Protein AF-A0A3M0ZKQ0-F1 (afdb_monomer_lite)

Secondary structure (DSSP, 8-state):
----PPP--EEEEESS-EEE-SEEEEE--TT---EEEEEEESS-EEE-TT-EEEEESTT-EEEEEESS-EEE-TT-EEEEESTT--EEEEESSSS--EE-S--------S--TTGGGS--TTSSS--TT-S---SS--TTSSB-TTS-B-

Sequence (150 aa):
MGKEGSGVSVDVTAGGDLDVSGSILCGCNESSFSDAISLTACGDLHLAADALVKSRGSYCSNALGARGGFSIDSGAQVLALGAEGRNIFEAAGPQPPAVDGMVRPDPEWGPVTLWSFCPVCGDGRIGGTEECDDGNLVDGDGCSSTCLIE

Radius of gyration: 17.81 Å; chains: 1; bounding box: 42×37×48 Å

Structure (mmCIF, N/CA/C/O backbone):
data_AF-A0A3M0ZKQ0-F1
#
_entry.id   AF-A0A3M0ZKQ0-F1
#
loop_
_atom_site.group_PDB
_atom_site.id
_atom_site.type_symbol
_atom_site.label_atom_id
_atom_site.label_alt_id
_atom_site.label_comp_id
_atom_site.label_asym_id
_atom_site.label_entity_id
_atom_site.label_seq_id
_atom_site.pdbx_PDB_ins_code
_atom_site.Cartn_x
_atom_site.Cartn_y
_atom_site.Cartn_z
_atom_site.occupancy
_atom_site.B_iso_or_equiv
_atom_site.auth_seq_id
_atom_site.auth_comp_id
_atom_site.auth_asym_id
_atom_site.auth_atom_id
_atom_site.pdbx_PDB_model_num
ATOM 1 N N . MET A 1 1 ? 27.937 20.671 -16.505 1.00 39.72 1 MET A N 1
ATOM 2 C CA . MET A 1 1 ? 26.504 20.986 -16.333 1.00 39.72 1 MET A CA 1
ATOM 3 C C . MET A 1 1 ? 25.677 19.745 -16.654 1.00 39.72 1 MET A C 1
ATOM 5 O O . MET A 1 1 ? 25.326 19.545 -17.811 1.00 39.72 1 MET A O 1
ATOM 9 N N . GLY A 1 2 ? 25.437 18.878 -15.667 1.00 46.91 2 GLY A N 1
ATOM 10 C CA . GLY A 1 2 ? 24.450 17.797 -15.775 1.00 46.91 2 GLY A CA 1
ATOM 11 C C . GLY A 1 2 ? 23.077 18.362 -15.424 1.00 46.91 2 GLY A C 1
ATOM 12 O O . GLY A 1 2 ? 22.983 19.189 -14.522 1.00 46.91 2 GLY A O 1
ATOM 13 N N . LYS A 1 3 ? 22.040 18.017 -16.186 1.00 44.59 3 LYS A N 1
ATOM 14 C CA . LYS A 1 3 ? 20.684 18.497 -15.916 1.00 44.59 3 LYS A CA 1
ATOM 15 C C . LYS A 1 3 ? 20.157 17.808 -14.660 1.00 44.59 3 LYS A C 1
ATOM 17 O O . LYS A 1 3 ? 19.982 16.596 -14.676 1.00 44.59 3 LYS A O 1
ATOM 22 N N . GLU A 1 4 ? 19.883 18.578 -13.616 1.00 49.00 4 GLU A N 1
ATOM 23 C CA . GLU A 1 4 ? 19.059 18.130 -12.495 1.00 49.00 4 GLU A CA 1
ATOM 24 C C . GLU A 1 4 ? 17.626 17.964 -13.018 1.00 49.00 4 GLU A C 1
ATOM 26 O O . GLU A 1 4 ? 16.872 18.927 -13.148 1.00 49.00 4 GLU A O 1
ATOM 31 N N . GLY A 1 5 ? 17.269 16.758 -13.461 1.00 53.91 5 GLY A N 1
ATOM 32 C CA . GLY A 1 5 ? 15.862 16.422 -13.672 1.00 53.91 5 GLY A CA 1
ATOM 33 C C . GLY A 1 5 ? 15.211 16.292 -12.303 1.00 53.91 5 GLY A C 1
ATOM 34 O O . GLY A 1 5 ? 15.790 15.640 -11.453 1.00 53.91 5 GLY A O 1
ATOM 35 N N . SER A 1 6 ? 14.055 16.900 -12.048 1.00 60.66 6 SER A N 1
ATOM 36 C CA . SER A 1 6 ? 13.309 16.649 -10.806 1.00 60.66 6 SER A CA 1
ATOM 37 C C . SER A 1 6 ? 12.821 15.196 -10.807 1.00 60.66 6 SER A C 1
ATOM 39 O O . SER A 1 6 ? 12.222 14.770 -11.794 1.00 60.66 6 SER A O 1
ATOM 41 N N . GLY A 1 7 ? 13.087 14.427 -9.748 1.00 66.81 7 GLY A N 1
ATOM 42 C CA . GLY A 1 7 ? 12.438 13.125 -9.561 1.00 66.81 7 GLY A CA 1
ATOM 43 C C . GLY A 1 7 ? 10.932 13.296 -9.334 1.00 66.81 7 GLY A C 1
ATOM 44 O O . GLY A 1 7 ? 10.497 14.365 -8.897 1.00 66.81 7 GLY A O 1
ATOM 45 N N . VAL A 1 8 ? 10.144 12.269 -9.653 1.00 76.94 8 VAL A N 1
ATOM 46 C CA . VAL A 1 8 ? 8.716 12.186 -9.316 1.00 76.94 8 VAL A CA 1
ATOM 47 C C . VAL A 1 8 ? 8.549 11.077 -8.276 1.00 76.94 8 VAL A C 1
ATOM 49 O O . VAL A 1 8 ? 9.100 9.991 -8.464 1.00 76.94 8 VAL A O 1
ATOM 52 N N . SER A 1 9 ? 7.820 11.357 -7.194 1.00 81.12 9 SER A N 1
ATOM 53 C CA . SER A 1 9 ? 7.319 10.352 -6.250 1.00 81.12 9 SER A CA 1
ATOM 54 C C . SER A 1 9 ? 5.799 10.234 -6.381 1.00 81.12 9 SER A C 1
ATOM 56 O O . SER A 1 9 ? 5.117 11.194 -6.753 1.00 81.12 9 SER A O 1
ATOM 58 N N . VAL A 1 10 ? 5.275 9.039 -6.126 1.00 86.69 10 VAL A N 1
ATOM 59 C CA . VAL A 1 10 ? 3.840 8.766 -6.014 1.00 86.69 10 VAL A CA 1
ATOM 60 C C . VAL A 1 10 ? 3.598 8.155 -4.647 1.00 86.69 10 VAL A C 1
ATOM 62 O O . VAL A 1 10 ? 4.031 7.035 -4.398 1.00 86.69 10 VAL A O 1
ATOM 65 N N . ASP A 1 11 ? 2.888 8.880 -3.793 1.00 86.69 11 ASP A N 1
ATOM 66 C CA . ASP A 1 11 ? 2.560 8.454 -2.436 1.00 86.69 11 ASP A CA 1
ATOM 67 C C . ASP A 1 11 ? 1.043 8.244 -2.334 1.00 86.69 11 ASP A C 1
ATOM 69 O O . ASP A 1 11 ? 0.259 9.174 -2.542 1.00 86.69 11 ASP A O 1
ATOM 73 N N . VAL A 1 12 ? 0.621 7.009 -2.064 1.00 87.62 12 VAL A N 1
ATOM 74 C CA . VAL A 1 12 ? -0.784 6.618 -1.899 1.00 87.62 12 VAL A CA 1
ATOM 75 C C . VAL A 1 12 ? -0.956 6.012 -0.516 1.00 87.62 12 VAL A C 1
ATOM 77 O O . VAL A 1 12 ? -0.393 4.960 -0.229 1.00 87.62 12 VAL A O 1
ATOM 80 N N . THR A 1 13 ? -1.782 6.644 0.313 1.00 85.00 13 THR A N 1
ATOM 81 C CA . THR A 1 13 ? -2.114 6.152 1.653 1.00 85.00 13 THR A CA 1
ATOM 82 C C . THR A 1 13 ? -3.620 5.968 1.776 1.00 85.00 13 THR A C 1
ATOM 84 O O . THR A 1 13 ? -4.382 6.909 1.547 1.00 85.00 13 THR A O 1
ATOM 87 N N . ALA A 1 14 ? -4.051 4.768 2.157 1.00 84.56 14 ALA A N 1
ATOM 88 C CA . ALA A 1 14 ? -5.436 4.436 2.453 1.00 84.56 14 ALA A CA 1
ATOM 89 C C . ALA A 1 14 ? -5.627 4.230 3.961 1.00 84.56 14 ALA A C 1
ATOM 91 O O . ALA A 1 14 ? -4.890 3.473 4.590 1.00 84.56 14 ALA A O 1
ATOM 92 N N . GLY A 1 15 ? -6.655 4.872 4.527 1.00 79.00 15 GLY A N 1
ATOM 93 C CA . GLY A 1 15 ? -7.066 4.691 5.928 1.00 79.00 15 GLY A CA 1
ATOM 94 C C . GLY A 1 15 ? -7.741 3.341 6.225 1.00 79.00 15 GLY A C 1
ATOM 95 O O . GLY A 1 15 ? -7.992 3.033 7.382 1.00 79.00 15 GLY A O 1
ATOM 96 N N . GLY A 1 16 ? -7.987 2.524 5.198 1.00 84.31 16 GLY A N 1
ATOM 97 C CA . GLY A 1 16 ? -8.448 1.137 5.291 1.00 84.31 16 GLY A CA 1
ATOM 98 C C . GLY A 1 16 ? -7.724 0.285 4.249 1.00 84.31 16 GLY A C 1
ATOM 99 O O . GLY A 1 16 ? -6.507 0.418 4.098 1.00 84.31 16 GLY A O 1
ATOM 100 N N . ASP A 1 17 ? -8.463 -0.545 3.519 1.00 89.31 17 ASP A N 1
ATOM 101 C CA . ASP A 1 17 ? -7.906 -1.387 2.455 1.00 89.31 17 ASP A CA 1
ATOM 102 C C . ASP A 1 17 ? -7.481 -0.557 1.228 1.00 89.31 17 ASP A C 1
ATOM 104 O O . ASP A 1 17 ? -8.069 0.487 0.921 1.00 89.31 17 ASP A O 1
ATOM 108 N N . LEU A 1 18 ? -6.452 -1.025 0.519 1.00 91.06 18 LEU A N 1
ATOM 109 C CA . LEU A 1 18 ? -5.963 -0.452 -0.733 1.00 91.06 18 LEU A CA 1
ATOM 110 C C . LEU A 1 18 ? -5.899 -1.536 -1.813 1.00 91.06 18 LEU A C 1
ATOM 112 O O . LEU A 1 18 ? -5.000 -2.375 -1.814 1.00 91.06 18 LEU A O 1
ATOM 116 N N . ASP A 1 19 ? -6.822 -1.465 -2.769 1.00 94.19 19 ASP A N 1
ATOM 117 C CA . ASP A 1 19 ? -6.824 -2.300 -3.969 1.00 94.19 19 ASP A CA 1
ATOM 118 C C . ASP A 1 19 ? -6.141 -1.574 -5.132 1.00 94.19 19 ASP A C 1
ATOM 120 O O . ASP A 1 19 ? -6.567 -0.494 -5.557 1.00 94.19 19 ASP A O 1
ATOM 124 N N . VAL A 1 20 ? -5.098 -2.180 -5.696 1.00 93.44 20 VAL A N 1
ATOM 125 C CA . VAL A 1 20 ? -4.385 -1.651 -6.862 1.00 93.44 20 VAL A CA 1
ATOM 126 C C . VAL A 1 20 ? -4.608 -2.562 -8.061 1.00 93.44 20 VAL A C 1
ATOM 128 O O . VAL A 1 20 ? -4.254 -3.739 -8.045 1.00 93.44 20 VAL A O 1
ATOM 131 N N . SER A 1 21 ? -5.145 -1.978 -9.130 1.00 94.25 21 SER A N 1
ATOM 132 C CA . SER A 1 21 ? -5.278 -2.596 -10.452 1.00 94.25 21 SER A CA 1
ATOM 133 C C . SER A 1 21 ? -4.651 -1.701 -11.521 1.00 94.25 21 SER A C 1
ATOM 135 O O . SER A 1 21 ? -4.527 -0.483 -11.352 1.00 94.25 21 SER A O 1
ATOM 137 N N . GLY A 1 22 ? -4.218 -2.301 -12.628 1.00 91.62 22 GLY A N 1
ATOM 138 C CA . GLY A 1 22 ? -3.528 -1.580 -13.698 1.00 91.62 22 GLY A CA 1
ATOM 139 C C . GLY A 1 22 ? -2.125 -1.078 -13.316 1.00 91.62 22 GLY A C 1
ATOM 140 O O . GLY A 1 22 ? -1.413 -1.690 -12.530 1.00 91.62 22 GLY A O 1
ATOM 141 N N . SER A 1 23 ? -1.646 0.008 -13.933 1.00 91.50 23 SER A N 1
ATOM 142 C CA . SER A 1 23 ? -0.220 0.389 -13.865 1.00 91.50 23 SER A CA 1
ATOM 143 C C . SER A 1 23 ? 0.046 1.692 -13.109 1.00 91.50 23 SER A C 1
ATOM 145 O O . SER A 1 23 ? -0.459 2.746 -13.492 1.00 91.50 23 SER A O 1
ATOM 147 N N . ILE A 1 24 ? 0.946 1.637 -12.123 1.00 89.88 24 ILE A N 1
ATOM 148 C CA . ILE A 1 24 ? 1.568 2.794 -11.468 1.00 89.88 24 ILE A CA 1
ATOM 149 C C . ILE A 1 24 ? 3.024 2.862 -11.925 1.00 89.88 24 ILE A C 1
ATOM 151 O O . ILE A 1 24 ? 3.838 1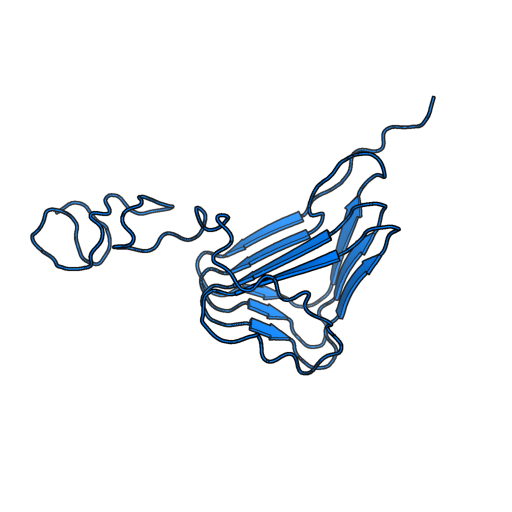.993 -11.607 1.00 89.88 24 ILE A O 1
ATOM 155 N N . LEU A 1 25 ? 3.349 3.894 -12.703 1.00 87.81 25 LEU A N 1
ATOM 156 C CA . LEU A 1 25 ? 4.672 4.083 -13.290 1.00 87.81 25 LEU A CA 1
ATOM 157 C C . LEU A 1 25 ? 5.278 5.385 -12.787 1.00 87.81 25 LEU A C 1
ATOM 159 O O . LEU A 1 25 ? 4.705 6.452 -13.005 1.00 87.81 25 LEU A O 1
ATOM 163 N N . CYS A 1 26 ? 6.460 5.302 -12.186 1.00 84.62 26 CYS A N 1
ATOM 164 C CA . CYS A 1 26 ? 7.167 6.475 -11.693 1.00 84.62 26 CYS A CA 1
ATOM 165 C C . CYS A 1 26 ? 8.628 6.501 -12.156 1.00 84.62 26 CYS A C 1
ATOM 167 O O . CYS A 1 26 ? 9.265 5.463 -12.359 1.00 84.62 26 CYS A O 1
ATOM 169 N N . GLY A 1 27 ? 9.156 7.704 -12.364 1.00 78.00 27 GLY A N 1
ATOM 170 C CA . GLY A 1 27 ? 10.537 7.930 -12.773 1.00 78.00 27 GLY A CA 1
ATOM 171 C C . GLY A 1 27 ? 11.228 8.866 -11.794 1.00 78.00 27 GLY A C 1
ATOM 172 O O . GLY A 1 27 ? 10.718 9.955 -11.533 1.00 78.00 27 GLY A O 1
ATOM 173 N N . CYS A 1 28 ? 12.393 8.469 -11.288 1.00 73.19 28 CYS A N 1
ATOM 174 C CA . CYS A 1 28 ? 13.211 9.316 -10.425 1.00 73.19 28 CYS A CA 1
ATOM 175 C C . CYS A 1 28 ? 14.571 9.639 -11.078 1.00 73.19 28 CYS A C 1
ATOM 177 O O . CYS A 1 28 ? 14.980 9.000 -12.054 1.00 73.19 28 CYS A O 1
ATOM 179 N N . ASN A 1 29 ? 15.226 10.704 -10.607 1.00 67.38 29 ASN A N 1
ATOM 180 C CA . ASN A 1 29 ? 16.531 11.149 -11.105 1.00 67.38 29 ASN A CA 1
ATOM 181 C C . ASN A 1 29 ? 17.674 10.389 -10.404 1.00 67.38 29 ASN A C 1
ATOM 183 O O . ASN A 1 29 ? 17.461 9.717 -9.405 1.00 67.38 29 ASN A O 1
ATOM 187 N N . GLU A 1 30 ? 18.904 10.526 -10.901 1.00 63.12 30 GLU A N 1
ATOM 188 C CA . GLU A 1 30 ? 20.074 9.825 -10.346 1.00 63.12 30 GLU A CA 1
ATOM 189 C C . GLU A 1 30 ? 20.667 10.487 -9.085 1.00 63.12 30 GLU A C 1
ATOM 191 O O . GLU A 1 30 ? 21.704 10.050 -8.593 1.00 63.12 30 GLU A O 1
ATOM 196 N N . SER A 1 31 ? 20.056 11.568 -8.590 1.00 59.09 31 SER A N 1
ATOM 197 C CA . SER A 1 31 ? 20.652 12.496 -7.618 1.00 59.09 31 SER A CA 1
ATOM 198 C C . SER A 1 31 ? 19.842 12.691 -6.334 1.00 59.09 31 SER A C 1
ATOM 200 O O . SER A 1 31 ? 20.280 13.427 -5.451 1.00 59.09 31 SER A O 1
ATOM 202 N N . SER A 1 32 ? 18.664 12.082 -6.212 1.00 55.94 32 SER A N 1
ATOM 203 C CA . SER A 1 32 ? 17.743 12.311 -5.097 1.00 55.94 32 SER A CA 1
ATOM 204 C C . SER A 1 32 ? 17.280 10.974 -4.521 1.00 55.94 32 SER A C 1
ATOM 206 O O . SER A 1 32 ? 16.607 10.198 -5.189 1.00 55.94 32 SER A O 1
ATOM 208 N N . PHE A 1 33 ? 17.674 10.707 -3.276 1.00 53.69 33 PHE A N 1
ATOM 209 C CA . PHE A 1 33 ? 17.277 9.526 -2.514 1.00 53.69 33 PHE A CA 1
ATOM 210 C C . PHE A 1 33 ? 15.812 9.665 -2.086 1.00 53.69 33 PHE A C 1
ATOM 212 O O . PHE A 1 33 ? 15.501 10.492 -1.226 1.00 53.69 33 PHE A O 1
ATOM 219 N N . SER A 1 34 ? 14.901 8.902 -2.690 1.00 59.09 34 SER A N 1
ATOM 220 C CA . SER A 1 34 ? 13.516 8.762 -2.218 1.00 59.09 34 SER A CA 1
ATOM 221 C C . SER A 1 34 ? 12.908 7.462 -2.740 1.00 59.09 34 SER A C 1
ATOM 223 O O . SER A 1 34 ? 13.246 7.013 -3.841 1.00 59.09 34 SER A O 1
ATOM 225 N N . ASP A 1 35 ? 11.970 6.895 -1.984 1.00 66.12 35 ASP A N 1
ATOM 226 C CA . ASP A 1 35 ? 10.985 5.982 -2.556 1.00 66.12 35 ASP A CA 1
ATOM 227 C C . ASP A 1 35 ? 10.245 6.719 -3.681 1.00 66.12 35 ASP A C 1
ATOM 229 O O . ASP A 1 35 ? 9.805 7.859 -3.528 1.00 66.12 35 ASP A O 1
ATOM 233 N N . ALA A 1 36 ? 10.182 6.106 -4.860 1.00 81.62 36 ALA A N 1
ATOM 234 C CA . ALA A 1 36 ? 9.534 6.701 -6.027 1.00 81.62 36 ALA A CA 1
ATOM 235 C C . ALA A 1 36 ? 8.050 6.325 -6.093 1.00 81.62 36 ALA A C 1
ATOM 237 O O . ALA A 1 36 ? 7.262 7.013 -6.745 1.00 81.62 36 ALA A O 1
ATOM 238 N N . ILE A 1 37 ? 7.682 5.221 -5.445 1.00 88.25 37 ILE A N 1
ATOM 239 C CA . ILE A 1 37 ? 6.304 4.789 -5.254 1.00 88.25 37 ILE A CA 1
ATOM 240 C C . ILE A 1 37 ? 6.176 4.298 -3.814 1.00 88.25 37 ILE A C 1
ATOM 242 O O . ILE A 1 37 ? 6.868 3.353 -3.441 1.00 88.25 37 ILE A O 1
ATOM 246 N N . SER A 1 38 ? 5.284 4.907 -3.042 1.00 87.88 38 SER A N 1
ATOM 247 C CA . SER A 1 38 ? 4.878 4.451 -1.716 1.00 87.88 38 SER A CA 1
ATOM 248 C C . SER A 1 38 ? 3.387 4.129 -1.730 1.00 87.88 38 SER A C 1
ATOM 250 O O . SER A 1 38 ? 2.569 4.979 -2.079 1.00 87.88 38 SER A O 1
ATOM 252 N N . LEU A 1 39 ? 3.027 2.892 -1.394 1.00 89.00 39 LEU A N 1
ATOM 253 C CA . LEU A 1 39 ? 1.644 2.433 -1.256 1.00 89.00 39 LEU A CA 1
ATOM 254 C C . LEU A 1 39 ? 1.450 1.977 0.184 1.00 89.00 39 LEU A C 1
ATOM 256 O O . LEU A 1 39 ? 2.096 1.025 0.596 1.00 89.00 39 LEU A O 1
ATOM 260 N N . THR A 1 40 ? 0.585 2.632 0.946 1.00 86.12 40 THR A N 1
ATOM 261 C CA . THR A 1 40 ? 0.352 2.321 2.361 1.00 86.12 40 THR A CA 1
ATOM 262 C C . THR A 1 40 ? -1.128 2.047 2.604 1.00 86.12 40 THR A C 1
ATOM 264 O O . THR A 1 40 ? -1.965 2.905 2.333 1.00 86.12 40 THR A O 1
ATOM 267 N N . ALA A 1 41 ? -1.451 0.877 3.150 1.00 86.44 41 ALA A N 1
ATOM 268 C CA . ALA A 1 41 ? -2.793 0.494 3.576 1.00 86.44 41 ALA A CA 1
ATOM 269 C C . ALA A 1 41 ? -2.857 0.335 5.100 1.00 86.44 41 ALA A C 1
ATOM 271 O O . ALA A 1 41 ? -2.066 -0.386 5.711 1.00 86.44 41 ALA A O 1
ATOM 272 N N . CYS A 1 42 ? -3.823 0.991 5.728 1.00 82.31 42 CYS A N 1
ATOM 273 C CA . CYS A 1 42 ? -4.168 0.761 7.129 1.00 82.31 42 CYS A CA 1
ATOM 274 C C . CYS A 1 42 ? -4.902 -0.565 7.365 1.00 82.31 42 CYS A C 1
ATOM 276 O O . CYS A 1 42 ? -4.894 -1.068 8.484 1.00 82.31 42 CYS A O 1
ATOM 278 N N . GLY A 1 43 ? -5.544 -1.104 6.330 1.00 83.06 43 GLY A N 1
ATOM 279 C CA . GLY A 1 43 ? -6.107 -2.447 6.283 1.00 83.06 43 GLY A CA 1
ATOM 280 C C . GLY A 1 43 ? -5.243 -3.352 5.410 1.00 83.06 43 GLY A C 1
ATOM 281 O O . GLY A 1 43 ? -4.016 -3.378 5.560 1.00 83.06 43 GLY A O 1
ATOM 282 N N . ASP A 1 44 ? -5.879 -4.069 4.493 1.00 85.69 44 ASP A N 1
ATOM 283 C CA . ASP A 1 44 ? -5.221 -4.964 3.547 1.00 85.69 44 ASP A CA 1
ATOM 284 C C . ASP A 1 44 ? -4.710 -4.205 2.309 1.00 85.69 44 ASP A C 1
ATOM 286 O O . ASP A 1 44 ? -5.388 -3.331 1.770 1.00 85.69 44 ASP A O 1
ATOM 290 N N . LEU A 1 45 ? -3.515 -4.551 1.821 1.00 88.94 45 LEU A N 1
ATOM 291 C CA . LEU A 1 45 ? -3.029 -4.127 0.502 1.00 88.94 45 LEU A CA 1
ATOM 292 C C . LEU A 1 45 ? -3.153 -5.294 -0.474 1.00 88.94 45 LEU A C 1
ATOM 294 O O . LEU A 1 45 ? -2.514 -6.337 -0.297 1.00 88.94 45 LEU A O 1
ATOM 298 N N . HIS A 1 46 ? -3.943 -5.104 -1.525 1.00 91.38 46 HIS A N 1
ATOM 299 C CA . HIS A 1 46 ? -4.156 -6.097 -2.567 1.00 91.38 46 HIS A CA 1
ATOM 300 C C . HIS A 1 46 ? -3.672 -5.575 -3.925 1.00 91.38 46 HIS A C 1
ATOM 302 O O . HIS A 1 46 ? -4.105 -4.529 -4.409 1.00 91.38 46 HIS A O 1
ATOM 308 N N . LEU A 1 47 ? -2.749 -6.311 -4.549 1.00 92.12 47 LEU A N 1
ATOM 309 C CA . LEU A 1 47 ? -2.324 -6.089 -5.929 1.00 92.12 47 LEU A CA 1
ATOM 310 C C . LEU A 1 47 ? -2.997 -7.129 -6.827 1.00 92.12 47 LEU A C 1
ATOM 312 O O . LEU A 1 47 ? -2.657 -8.313 -6.758 1.00 92.12 47 LEU A O 1
ATOM 316 N N . ALA A 1 48 ? -3.908 -6.675 -7.686 1.00 92.88 48 ALA A N 1
ATOM 317 C CA . ALA A 1 48 ? -4.618 -7.528 -8.631 1.00 92.88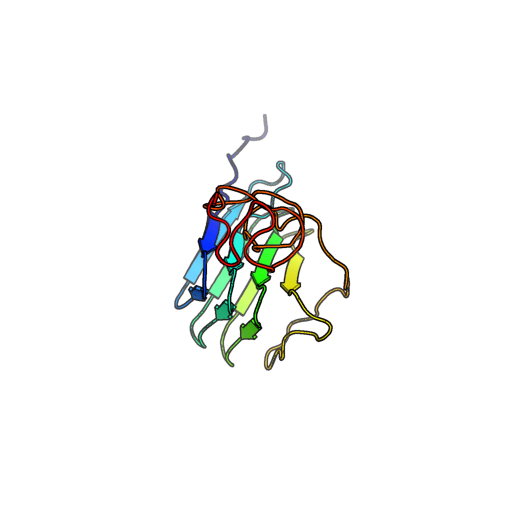 48 ALA A CA 1
ATOM 318 C C . ALA A 1 48 ? -3.677 -8.110 -9.702 1.00 92.88 48 ALA A C 1
ATOM 320 O O . ALA A 1 48 ? -2.595 -7.584 -9.962 1.00 92.88 48 ALA A O 1
ATOM 321 N N . ALA A 1 49 ? -4.107 -9.172 -10.387 1.00 90.50 49 ALA A N 1
ATOM 322 C CA . ALA A 1 49 ? -3.296 -9.886 -11.383 1.00 90.50 49 ALA A CA 1
ATOM 323 C C . ALA A 1 49 ? -2.763 -9.018 -12.545 1.00 90.50 49 ALA A C 1
ATOM 325 O O . ALA A 1 49 ? -1.803 -9.401 -13.212 1.00 90.50 49 ALA A O 1
ATOM 326 N N . ASP A 1 50 ? -3.383 -7.871 -12.826 1.00 92.56 50 ASP A N 1
ATOM 327 C CA . ASP A 1 50 ? -2.961 -6.921 -13.860 1.00 92.56 50 ASP A CA 1
ATOM 328 C C . ASP A 1 50 ? -2.138 -5.742 -13.308 1.00 92.56 50 ASP A C 1
ATOM 330 O O . ASP A 1 50 ? -1.748 -4.845 -14.066 1.00 92.56 50 ASP A O 1
ATOM 334 N N . ALA A 1 51 ? -1.864 -5.741 -12.002 1.00 93.69 51 ALA A N 1
ATOM 335 C CA . ALA A 1 51 ? -1.161 -4.669 -11.328 1.00 93.69 51 ALA A CA 1
ATOM 336 C C . ALA A 1 51 ? 0.317 -4.626 -11.742 1.00 93.69 51 ALA A C 1
ATOM 338 O O . ALA A 1 51 ? 1.057 -5.605 -11.622 1.00 93.69 51 ALA A O 1
ATOM 339 N N . LEU A 1 52 ? 0.776 -3.455 -12.179 1.00 92.12 52 LEU A N 1
ATOM 340 C CA . LEU A 1 52 ? 2.182 -3.166 -12.448 1.00 92.12 52 LEU A CA 1
ATOM 341 C C . LEU A 1 52 ? 2.613 -1.945 -11.637 1.00 92.12 52 LEU A C 1
ATOM 343 O O . LEU A 1 52 ? 2.323 -0.811 -12.012 1.00 92.12 52 LEU A O 1
ATOM 347 N N . VAL A 1 53 ? 3.363 -2.177 -10.565 1.00 91.75 53 VAL A N 1
ATOM 348 C CA . VAL A 1 53 ? 4.008 -1.131 -9.766 1.00 91.75 53 VAL A CA 1
ATOM 349 C C . VAL A 1 53 ? 5.462 -1.046 -10.195 1.00 91.75 53 VAL A C 1
ATOM 351 O O . VAL A 1 53 ? 6.242 -1.977 -9.981 1.00 91.75 53 VAL A O 1
ATOM 354 N N . LYS A 1 54 ? 5.841 0.044 -10.862 1.00 90.12 54 LYS A N 1
ATOM 355 C CA . LYS A 1 54 ? 7.168 0.148 -11.467 1.00 90.12 54 LYS A CA 1
ATOM 356 C C . LYS A 1 54 ? 7.798 1.519 -11.296 1.00 90.12 54 LYS A C 1
ATOM 358 O O . LYS A 1 54 ? 7.325 2.505 -11.859 1.00 90.12 54 LYS A O 1
ATOM 363 N N . SER A 1 55 ? 8.963 1.532 -10.659 1.00 86.38 55 SER A N 1
ATOM 364 C CA . SER A 1 55 ? 9.863 2.680 -10.621 1.00 86.38 55 SER A CA 1
ATOM 365 C C . SER A 1 55 ? 11.079 2.475 -11.530 1.00 86.38 55 SER A C 1
ATOM 367 O O . SER A 1 55 ? 11.551 1.351 -11.752 1.00 86.38 55 SER A O 1
ATOM 369 N N . ARG A 1 56 ? 11.574 3.568 -12.124 1.00 84.31 56 ARG A N 1
ATOM 370 C CA . ARG A 1 56 ? 12.766 3.571 -12.987 1.00 84.31 56 ARG A CA 1
ATOM 371 C C . ARG A 1 56 ? 13.692 4.743 -12.668 1.00 84.31 56 ARG A C 1
ATOM 373 O O . ARG A 1 56 ? 13.252 5.888 -12.699 1.00 84.31 56 ARG A O 1
ATOM 380 N N . GLY A 1 57 ? 14.978 4.448 -12.486 1.00 77.69 57 GLY A N 1
ATOM 381 C CA . GLY A 1 57 ? 16.035 5.429 -12.211 1.00 77.69 57 GLY A CA 1
ATOM 382 C C . GLY A 1 57 ? 17.035 4.900 -11.182 1.00 77.69 57 GLY A C 1
ATOM 383 O O . GLY A 1 57 ? 16.785 3.888 -10.528 1.00 77.69 57 GLY A O 1
ATOM 384 N N . SER A 1 58 ? 18.198 5.537 -11.061 1.00 77.06 58 SER A N 1
ATOM 385 C CA . SER A 1 58 ? 19.169 5.180 -10.019 1.00 77.06 58 SER A CA 1
ATOM 386 C C . SER A 1 58 ? 18.595 5.580 -8.656 1.00 77.06 58 SER A C 1
ATOM 388 O O . SER A 1 58 ? 18.116 6.696 -8.525 1.00 77.06 58 SER A O 1
ATOM 390 N N . TYR A 1 59 ? 18.632 4.676 -7.670 1.00 76.00 59 TYR A N 1
ATOM 391 C CA . TYR A 1 59 ? 18.093 4.866 -6.309 1.00 76.00 59 TYR A CA 1
ATOM 392 C C . TYR A 1 59 ? 16.562 4.871 -6.148 1.00 76.00 59 TYR A C 1
ATOM 394 O O . TYR A 1 59 ? 16.089 5.065 -5.030 1.00 76.00 59 TYR A O 1
ATOM 402 N N . CYS A 1 60 ? 15.771 4.604 -7.196 1.00 78.81 60 CYS A N 1
ATOM 403 C CA . CYS A 1 60 ? 14.318 4.507 -7.021 1.00 78.81 60 CYS A CA 1
ATOM 404 C C . CYS A 1 60 ? 13.937 3.199 -6.324 1.00 78.81 60 CYS A C 1
ATOM 406 O O . CYS A 1 60 ? 14.264 2.120 -6.823 1.00 78.81 60 CYS A O 1
ATOM 408 N N . SER A 1 61 ? 13.181 3.294 -5.235 1.00 83.12 61 SER A N 1
ATOM 409 C CA . SER A 1 61 ? 12.584 2.133 -4.573 1.00 83.12 61 SER A CA 1
ATOM 410 C C . SER A 1 61 ? 11.058 2.180 -4.641 1.00 83.12 61 SER A C 1
ATOM 412 O O . SER A 1 61 ? 10.469 3.245 -4.846 1.00 83.12 61 SER A O 1
ATOM 414 N N . ASN A 1 62 ? 10.426 1.014 -4.533 1.00 83.94 62 ASN A N 1
ATOM 415 C CA . ASN A 1 62 ? 8.995 0.911 -4.260 1.00 83.94 62 ASN A CA 1
ATOM 416 C C . ASN A 1 62 ? 8.836 0.483 -2.801 1.00 83.94 62 ASN A C 1
ATOM 418 O O . ASN A 1 62 ? 9.409 -0.539 -2.428 1.00 83.94 62 ASN A O 1
ATOM 422 N N . ALA A 1 63 ? 8.056 1.216 -2.017 1.00 84.94 63 ALA A N 1
ATOM 423 C CA . ALA A 1 63 ? 7.675 0.854 -0.659 1.00 84.94 63 ALA A CA 1
ATOM 424 C C . ALA A 1 63 ? 6.194 0.461 -0.647 1.00 84.94 63 ALA A C 1
ATOM 426 O O . ALA A 1 63 ? 5.337 1.222 -1.096 1.00 84.94 63 ALA A O 1
ATOM 427 N N . LEU A 1 64 ? 5.887 -0.759 -0.215 1.00 85.69 64 LEU A N 1
ATOM 428 C CA . LEU A 1 64 ? 4.518 -1.257 -0.128 1.00 85.69 64 LEU A CA 1
ATOM 429 C C . LEU A 1 64 ? 4.243 -1.693 1.312 1.00 85.69 64 LEU A C 1
ATOM 431 O O . LEU A 1 64 ? 4.801 -2.684 1.774 1.00 85.69 64 LEU A O 1
ATOM 435 N N . GLY A 1 65 ? 3.396 -0.936 2.000 1.00 81.81 65 GLY A N 1
ATOM 436 C CA . GLY A 1 65 ? 3.033 -1.084 3.401 1.00 81.81 65 GLY A CA 1
ATOM 437 C C . GLY A 1 65 ? 1.578 -1.514 3.594 1.00 81.81 65 GLY A C 1
ATOM 438 O O . GLY A 1 65 ? 0.686 -0.957 2.959 1.00 81.81 65 GLY A O 1
ATOM 439 N N . ALA A 1 66 ? 1.316 -2.457 4.496 1.00 81.62 66 ALA A N 1
ATOM 440 C CA . ALA A 1 66 ? -0.035 -2.834 4.924 1.00 81.62 66 ALA A CA 1
ATOM 441 C C . ALA A 1 66 ? -0.076 -3.145 6.425 1.00 81.62 66 ALA A C 1
ATOM 443 O O . ALA A 1 66 ? 0.900 -3.662 6.967 1.00 81.62 66 ALA A O 1
ATOM 444 N N . ARG A 1 67 ? -1.184 -2.876 7.123 1.00 75.94 67 ARG A N 1
ATOM 445 C CA . ARG A 1 67 ? -1.312 -3.260 8.547 1.00 75.94 67 ARG A CA 1
ATOM 446 C C . ARG A 1 67 ? -2.221 -4.446 8.809 1.00 75.94 67 ARG A C 1
ATOM 448 O O . ARG A 1 67 ? -2.052 -5.103 9.828 1.00 75.94 67 ARG A O 1
ATOM 455 N N . GLY A 1 68 ? -3.164 -4.720 7.921 1.00 77.19 68 GLY A N 1
ATOM 456 C CA . GLY A 1 68 ? -3.871 -5.990 7.917 1.00 77.19 68 GLY A CA 1
ATOM 457 C C . GLY A 1 68 ? -2.959 -7.059 7.325 1.00 77.19 68 GLY A C 1
ATOM 458 O O . GLY A 1 68 ? -2.034 -7.562 7.961 1.00 77.19 68 GLY A O 1
ATOM 459 N N . GLY A 1 69 ? -3.209 -7.383 6.071 1.00 77.06 69 GLY A N 1
ATOM 460 C CA . GLY A 1 69 ? -2.475 -8.351 5.289 1.00 77.06 69 GLY A CA 1
ATOM 461 C C . GLY A 1 69 ? -2.066 -7.805 3.934 1.00 77.06 69 GLY A C 1
ATOM 462 O O . GLY A 1 69 ? -2.383 -6.690 3.523 1.00 77.06 69 GLY A O 1
ATOM 463 N N . PHE A 1 70 ? -1.323 -8.639 3.226 1.00 79.06 70 PHE A N 1
ATOM 464 C CA . PHE A 1 70 ? -0.831 -8.320 1.903 1.00 79.06 70 PHE A CA 1
ATOM 465 C C . PHE A 1 70 ? -1.169 -9.475 0.968 1.00 79.06 70 PHE A C 1
ATOM 467 O O . PHE A 1 70 ? -0.855 -10.631 1.267 1.00 79.06 70 PHE A O 1
ATOM 474 N N . SER A 1 71 ? -1.782 -9.158 -0.168 1.00 84.44 71 SER A N 1
ATOM 475 C CA . SER A 1 71 ? -2.119 -10.108 -1.223 1.00 84.44 71 SER A CA 1
ATOM 476 C C . SER A 1 71 ? -1.557 -9.622 -2.560 1.00 84.44 71 SER A C 1
ATOM 478 O O . SER A 1 71 ? -1.790 -8.488 -2.971 1.00 84.44 71 SER A O 1
ATOM 480 N N . ILE A 1 72 ? -0.774 -10.472 -3.227 1.00 84.94 72 ILE A N 1
ATOM 481 C CA . ILE A 1 72 ? -0.264 -10.233 -4.583 1.00 84.94 72 ILE A CA 1
ATOM 482 C C . ILE A 1 72 ? -0.768 -11.370 -5.453 1.00 84.94 72 ILE A C 1
ATOM 484 O O . ILE A 1 72 ? -0.282 -12.497 -5.333 1.00 84.94 72 ILE A O 1
ATOM 488 N N . ASP A 1 73 ? -1.718 -11.069 -6.329 1.00 87.56 73 ASP A N 1
ATOM 489 C CA . ASP A 1 73 ? -2.265 -12.054 -7.248 1.00 87.56 73 ASP A CA 1
ATOM 490 C C . ASP A 1 73 ? -1.232 -12.494 -8.285 1.00 87.56 73 ASP A C 1
ATOM 492 O O . ASP A 1 73 ? -0.360 -11.736 -8.729 1.00 87.56 73 ASP A O 1
ATOM 496 N N . SER A 1 74 ? -1.371 -13.742 -8.732 1.00 85.25 74 SER A N 1
ATOM 497 C CA . SER A 1 74 ? -0.570 -14.275 -9.829 1.00 85.25 74 SER A CA 1
ATOM 498 C C . SER A 1 74 ? -0.728 -13.404 -11.081 1.00 85.25 74 SER A C 1
ATOM 500 O O . SER A 1 74 ? -1.824 -13.267 -11.621 1.00 85.25 74 SER A O 1
ATOM 502 N N . GLY A 1 75 ? 0.377 -12.816 -11.546 1.00 83.75 75 GLY A N 1
ATOM 503 C CA . GLY A 1 75 ? 0.402 -11.893 -12.687 1.00 83.75 75 GLY A CA 1
ATOM 504 C C . GLY A 1 75 ? 0.792 -10.462 -12.318 1.00 83.75 75 GLY A C 1
ATOM 505 O O . GLY A 1 75 ? 1.359 -9.764 -13.164 1.00 83.75 75 GLY A O 1
ATOM 506 N N . ALA A 1 76 ? 0.604 -10.066 -11.057 1.00 89.69 76 ALA A N 1
ATOM 507 C CA . ALA A 1 76 ? 1.050 -8.773 -10.563 1.00 89.69 76 ALA A CA 1
ATOM 508 C C . ALA A 1 76 ? 2.586 -8.653 -10.607 1.00 89.69 76 ALA A C 1
ATOM 510 O O . ALA A 1 76 ? 3.326 -9.623 -10.405 1.00 89.69 76 ALA A O 1
ATOM 511 N N . GLN A 1 77 ? 3.087 -7.443 -10.858 1.00 89.00 77 GLN A N 1
ATOM 512 C CA . GLN A 1 77 ? 4.517 -7.151 -10.957 1.00 89.00 77 GLN A CA 1
ATOM 513 C C . GLN A 1 77 ? 4.895 -5.926 -10.126 1.00 89.00 77 GLN A C 1
ATOM 515 O O . GLN A 1 77 ? 4.344 -4.843 -10.316 1.00 89.00 77 GLN A O 1
ATOM 520 N N . VAL A 1 78 ? 5.911 -6.078 -9.273 1.00 88.44 78 VAL A N 1
ATOM 521 C CA . VAL A 1 78 ? 6.530 -4.978 -8.519 1.00 88.44 78 VAL A CA 1
ATOM 522 C C . VAL A 1 78 ? 8.00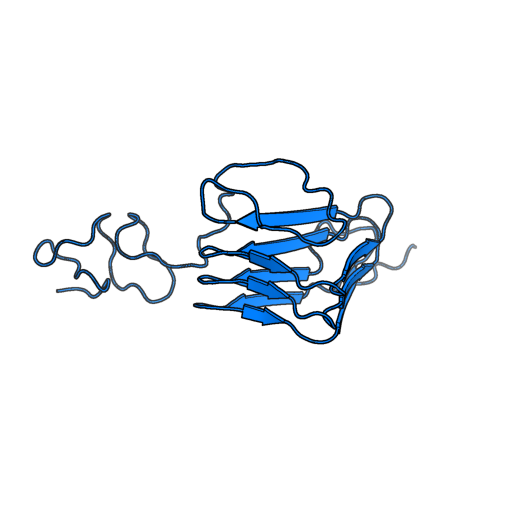2 -4.881 -8.915 1.00 88.44 78 VAL A C 1
ATOM 524 O O . VAL A 1 78 ? 8.793 -5.788 -8.648 1.00 88.44 78 VAL A O 1
ATOM 527 N N . LEU A 1 79 ? 8.382 -3.805 -9.602 1.00 86.81 79 LEU A N 1
ATOM 528 C CA . LEU A 1 79 ? 9.690 -3.661 -10.245 1.00 86.81 79 LEU A CA 1
ATOM 529 C C . LEU A 1 79 ? 10.363 -2.342 -9.852 1.00 86.81 79 LEU A C 1
ATOM 531 O O . LEU A 1 79 ? 9.846 -1.267 -10.150 1.00 86.81 79 LEU A O 1
ATOM 535 N N . ALA A 1 80 ? 11.559 -2.418 -9.273 1.00 83.62 80 ALA A N 1
ATOM 536 C CA . ALA A 1 80 ? 12.438 -1.270 -9.058 1.00 83.62 80 ALA A CA 1
ATOM 537 C C . ALA A 1 80 ? 13.655 -1.395 -9.985 1.00 83.62 80 ALA A C 1
ATOM 539 O O . ALA A 1 80 ? 14.562 -2.190 -9.743 1.00 83.62 80 ALA A O 1
ATOM 540 N N . LEU A 1 81 ? 13.645 -0.679 -11.114 1.00 75.44 81 LEU A N 1
ATOM 541 C CA . LEU A 1 81 ? 14.674 -0.815 -12.151 1.00 75.44 81 LEU A CA 1
ATOM 542 C C . LEU A 1 81 ? 15.690 0.333 -12.076 1.00 75.44 81 LEU A C 1
ATOM 544 O O . LEU A 1 81 ? 15.395 1.461 -12.474 1.00 75.44 81 LEU A O 1
ATOM 548 N N . GLY A 1 82 ? 16.910 0.022 -11.641 1.00 72.19 82 GLY A N 1
ATOM 549 C CA . GLY A 1 82 ? 18.016 0.972 -11.509 1.00 72.19 82 GLY A CA 1
ATOM 550 C C . GLY A 1 82 ? 19.263 0.321 -10.919 1.00 72.19 82 GLY A C 1
ATOM 551 O O . GLY A 1 82 ? 19.218 -0.844 -10.536 1.00 72.19 82 GLY A O 1
ATOM 552 N N . ALA A 1 83 ? 20.370 1.067 -10.832 1.00 69.88 83 ALA A N 1
ATOM 553 C CA . ALA A 1 83 ? 21.625 0.557 -10.262 1.00 69.88 83 ALA A CA 1
ATOM 554 C C . ALA A 1 83 ? 21.482 0.094 -8.797 1.00 69.88 83 ALA A C 1
ATOM 556 O O . ALA A 1 83 ? 22.196 -0.809 -8.375 1.00 69.88 83 ALA A O 1
ATOM 557 N N . GLU A 1 84 ? 20.533 0.681 -8.057 1.00 74.25 84 GLU A N 1
ATOM 558 C CA . GLU A 1 84 ? 20.283 0.409 -6.633 1.00 74.25 84 GLU A CA 1
ATOM 559 C C . GLU A 1 84 ? 18.782 0.326 -6.291 1.00 74.25 84 GLU A C 1
ATOM 561 O O . GLU A 1 84 ? 18.386 0.543 -5.149 1.00 74.25 84 GLU A O 1
ATOM 566 N N . GLY A 1 85 ? 17.920 0.059 -7.277 1.00 72.38 85 GLY A N 1
ATOM 567 C CA . GLY A 1 85 ? 16.480 0.008 -7.022 1.00 72.38 85 GLY A CA 1
ATOM 568 C C . GLY A 1 85 ? 16.081 -1.186 -6.152 1.00 72.38 85 GLY A C 1
ATOM 569 O O . GLY A 1 85 ? 16.531 -2.307 -6.401 1.00 72.38 85 GLY A O 1
ATOM 570 N N . ARG A 1 86 ? 15.232 -0.958 -5.142 1.00 77.31 86 ARG A N 1
ATOM 571 C CA . ARG A 1 86 ? 14.734 -1.996 -4.223 1.00 77.31 86 ARG A CA 1
ATOM 572 C C . ARG A 1 86 ? 13.211 -1.998 -4.146 1.00 77.31 86 ARG A C 1
ATOM 574 O O . ARG A 1 86 ? 12.567 -0.968 -4.305 1.00 77.31 86 ARG A O 1
ATOM 581 N N . ASN A 1 87 ? 12.638 -3.164 -3.872 1.00 79.44 87 ASN A N 1
ATOM 582 C CA . ASN A 1 87 ? 11.249 -3.274 -3.442 1.00 79.44 87 ASN A CA 1
ATOM 583 C C . ASN A 1 87 ? 11.259 -3.554 -1.938 1.00 79.44 87 ASN A C 1
ATOM 585 O O . ASN A 1 87 ? 11.818 -4.567 -1.516 1.00 79.44 87 ASN A O 1
ATOM 589 N N . ILE A 1 88 ? 10.681 -2.650 -1.160 1.00 78.44 88 ILE A N 1
ATOM 590 C CA . ILE A 1 88 ? 10.537 -2.735 0.289 1.00 78.44 88 ILE A CA 1
ATOM 591 C C . ILE A 1 88 ? 9.082 -3.108 0.568 1.00 78.44 88 ILE A C 1
ATOM 593 O O . ILE A 1 88 ? 8.165 -2.507 0.008 1.00 78.44 88 ILE A O 1
ATOM 597 N N . PHE A 1 89 ? 8.879 -4.118 1.407 1.00 78.94 89 PHE A N 1
ATOM 598 C CA . PHE A 1 89 ? 7.555 -4.575 1.810 1.00 78.94 89 PHE A CA 1
ATOM 599 C C . PHE A 1 89 ? 7.452 -4.469 3.326 1.00 78.94 89 PHE A C 1
ATOM 601 O O . PHE A 1 89 ? 8.255 -5.066 4.039 1.00 78.94 89 PHE A O 1
ATOM 608 N N . GLU A 1 90 ? 6.464 -3.723 3.801 1.00 73.81 90 GLU A N 1
ATOM 609 C CA . GLU A 1 90 ? 6.217 -3.470 5.215 1.00 73.81 90 GLU A CA 1
ATOM 610 C C . GLU A 1 90 ? 4.843 -4.048 5.575 1.00 73.81 90 GLU A C 1
ATOM 612 O O . GLU A 1 90 ? 3.841 -3.745 4.936 1.00 73.81 90 GLU A O 1
ATOM 617 N N . ALA A 1 91 ? 4.773 -4.924 6.574 1.00 67.44 91 ALA A N 1
ATOM 618 C CA . ALA A 1 91 ? 3.511 -5.516 7.014 1.00 67.44 91 ALA A CA 1
ATOM 619 C 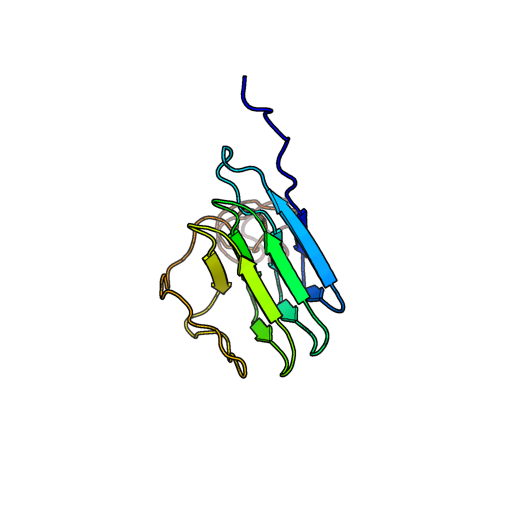C . ALA A 1 91 ? 3.405 -5.456 8.541 1.00 67.44 91 ALA A C 1
ATOM 621 O O . ALA A 1 91 ? 4.377 -5.773 9.232 1.00 67.44 91 ALA A O 1
ATOM 622 N N . ALA A 1 92 ? 2.246 -5.078 9.090 1.00 60.34 92 ALA A N 1
ATOM 623 C CA . ALA A 1 92 ? 2.010 -5.215 10.525 1.00 60.34 92 ALA A CA 1
ATOM 624 C C . ALA A 1 92 ? 1.575 -6.651 10.837 1.00 60.34 92 ALA A C 1
ATOM 626 O O . ALA A 1 92 ? 0.485 -7.089 10.497 1.00 60.34 92 ALA A O 1
ATOM 627 N N . GLY A 1 93 ? 2.450 -7.407 11.491 1.00 54.34 93 GLY A N 1
ATOM 628 C CA . GLY A 1 93 ? 2.133 -8.758 11.936 1.00 54.34 93 GLY A CA 1
ATOM 629 C C . GLY A 1 93 ? 3.352 -9.677 11.968 1.00 54.34 93 GLY A C 1
ATOM 630 O O . GLY A 1 93 ? 4.389 -9.372 11.384 1.00 54.34 93 GLY A O 1
ATOM 631 N N . PRO A 1 94 ? 3.255 -10.821 12.664 1.00 48.50 94 PRO A N 1
ATOM 632 C CA . PRO A 1 94 ? 4.373 -11.742 12.852 1.00 48.50 94 PRO A CA 1
ATOM 633 C C . PRO A 1 94 ? 4.666 -12.631 11.632 1.00 48.50 94 PRO A C 1
ATOM 635 O O . PRO A 1 94 ? 5.550 -13.484 11.722 1.00 48.50 94 PRO A O 1
ATOM 638 N N . GLN A 1 95 ? 3.919 -12.507 10.526 1.00 51.22 95 GLN A N 1
ATOM 639 C CA . GLN A 1 95 ? 4.048 -13.404 9.376 1.00 51.22 95 GLN A CA 1
ATOM 640 C C . GLN A 1 95 ? 4.270 -12.649 8.061 1.00 51.22 95 GLN A C 1
ATOM 642 O O . GLN A 1 95 ? 3.625 -11.626 7.835 1.00 51.22 95 GLN A O 1
ATOM 647 N N . PRO A 1 96 ? 5.146 -13.166 7.178 1.00 51.28 96 PRO A N 1
ATOM 648 C CA . PRO A 1 96 ? 5.308 -12.615 5.847 1.00 51.28 96 PRO A CA 1
ATOM 649 C C . PRO A 1 96 ? 4.031 -12.634 5.018 1.00 51.28 96 PRO A C 1
ATOM 651 O O . PRO A 1 96 ? 3.248 -13.578 5.153 1.00 51.28 96 PRO A O 1
ATOM 654 N N . PRO A 1 97 ? 3.869 -11.662 4.096 1.00 51.47 97 PRO A N 1
ATOM 655 C CA . PRO A 1 97 ? 2.916 -11.774 3.005 1.00 51.47 97 PRO A CA 1
ATOM 656 C C . PRO A 1 97 ? 2.988 -13.152 2.355 1.00 51.47 97 PRO A C 1
ATOM 658 O O . PRO A 1 97 ? 4.077 -13.636 2.027 1.00 51.47 97 PRO A O 1
ATOM 661 N N . ALA A 1 98 ? 1.832 -13.763 2.111 1.00 52.88 98 ALA A N 1
ATOM 662 C CA . ALA A 1 98 ? 1.743 -14.889 1.198 1.00 52.88 98 ALA A CA 1
ATOM 663 C C . ALA A 1 98 ? 1.974 -14.364 -0.230 1.00 52.88 98 ALA A C 1
ATOM 665 O O . ALA A 1 98 ? 1.051 -13.922 -0.907 1.00 52.88 98 ALA A O 1
ATOM 666 N N . VAL A 1 99 ? 3.232 -14.354 -0.672 1.00 54.84 99 VAL A N 1
ATOM 667 C CA . VAL A 1 99 ? 3.608 -14.030 -2.052 1.00 54.84 99 VAL A CA 1
ATOM 668 C C . VAL A 1 99 ? 3.542 -15.293 -2.908 1.00 54.84 99 VAL A C 1
ATOM 670 O O . VAL A 1 99 ? 4.412 -16.153 -2.811 1.00 54.84 99 VAL A O 1
ATOM 673 N N . ASP A 1 100 ? 2.528 -15.396 -3.770 1.00 49.53 100 ASP A N 1
ATOM 674 C CA . ASP A 1 100 ? 2.432 -16.447 -4.804 1.00 49.53 100 ASP A CA 1
ATOM 675 C C . ASP A 1 100 ? 3.315 -16.128 -6.043 1.00 49.53 100 ASP A C 1
ATOM 677 O O . ASP A 1 100 ? 3.444 -16.920 -6.975 1.00 49.53 100 ASP A O 1
ATOM 681 N N . GLY A 1 101 ? 3.971 -14.955 -6.057 1.00 48.81 101 GLY A N 1
ATOM 682 C CA . GLY A 1 101 ? 4.860 -14.471 -7.122 1.00 48.81 101 GLY A CA 1
ATOM 683 C C . GLY A 1 101 ? 6.356 -14.443 -6.760 1.00 48.81 101 GLY A C 1
ATOM 684 O O . GLY A 1 101 ? 6.755 -14.585 -5.606 1.00 48.81 101 GLY A O 1
ATOM 685 N N . MET A 1 102 ? 7.221 -14.220 -7.761 1.00 42.09 102 MET A N 1
ATOM 686 C CA . MET A 1 102 ? 8.683 -14.167 -7.594 1.00 42.09 102 MET A CA 1
ATOM 687 C C . MET A 1 102 ? 9.144 -12.834 -6.981 1.00 42.09 102 MET A C 1
ATOM 689 O O . MET A 1 102 ? 9.723 -11.984 -7.654 1.00 42.09 102 MET A O 1
ATOM 693 N N . VAL A 1 103 ? 8.901 -12.663 -5.685 1.00 49.75 103 VAL A N 1
ATOM 694 C CA . VAL A 1 103 ? 9.434 -11.567 -4.870 1.00 49.75 103 VAL A CA 1
ATOM 695 C C . VAL A 1 103 ? 10.492 -12.161 -3.942 1.00 49.75 103 VAL A C 1
ATOM 697 O O . VAL A 1 103 ? 10.224 -13.129 -3.237 1.00 49.75 103 VAL A O 1
ATOM 700 N N . ARG A 1 104 ? 11.719 -11.626 -3.952 1.00 41.91 104 ARG A N 1
ATOM 701 C CA . ARG A 1 104 ? 12.707 -11.913 -2.901 1.00 41.91 104 ARG A CA 1
ATOM 702 C C . ARG A 1 104 ? 12.579 -10.808 -1.847 1.00 41.91 104 ARG A C 1
ATOM 704 O O . ARG A 1 104 ? 13.175 -9.757 -2.070 1.00 41.91 104 ARG A O 1
ATOM 711 N N . PRO A 1 105 ? 11.789 -10.977 -0.773 1.00 46.25 105 PRO A N 1
ATOM 712 C CA . 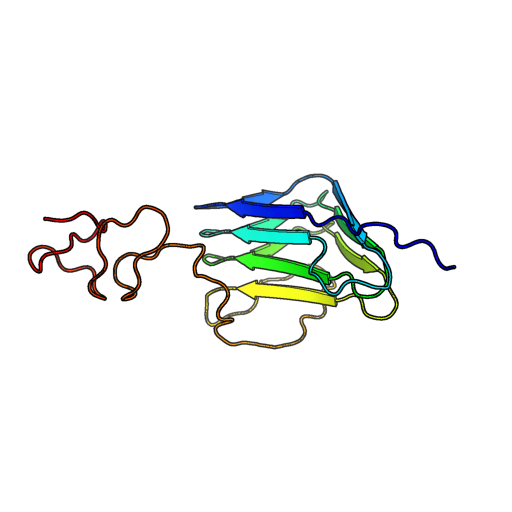PRO A 1 105 ? 11.791 -10.005 0.311 1.00 46.25 105 PRO A CA 1
ATOM 713 C C . PRO A 1 105 ? 13.178 -10.007 0.968 1.00 46.25 105 PRO A C 1
ATOM 715 O O . PRO A 1 105 ? 13.691 -11.070 1.327 1.00 46.25 105 PRO A O 1
ATOM 718 N N . ASP A 1 106 ? 13.796 -8.832 1.086 1.00 41.09 106 ASP A N 1
ATOM 719 C CA . ASP A 1 106 ? 14.893 -8.635 2.035 1.00 41.09 106 ASP A CA 1
ATOM 720 C C . ASP A 1 106 ? 14.270 -8.657 3.446 1.00 41.09 106 ASP A C 1
ATOM 722 O O . ASP A 1 106 ? 13.291 -7.943 3.680 1.00 41.09 106 ASP A O 1
ATOM 726 N N . PRO A 1 107 ? 14.707 -9.548 4.352 1.00 41.16 107 PRO A N 1
ATOM 727 C CA . PRO A 1 107 ? 14.021 -9.800 5.610 1.00 41.16 107 PRO A CA 1
ATOM 728 C C . PRO A 1 107 ? 14.392 -8.769 6.686 1.00 41.16 107 PRO A C 1
ATOM 730 O O . PRO A 1 107 ? 14.980 -9.128 7.704 1.00 41.16 107 PRO A O 1
ATOM 733 N N . GLU A 1 108 ? 13.994 -7.509 6.529 1.00 46.06 108 GLU A N 1
ATOM 734 C CA . GLU A 1 108 ? 13.939 -6.574 7.662 1.00 46.06 108 GLU A CA 1
ATOM 735 C C . GLU A 1 108 ? 12.571 -6.684 8.363 1.00 46.06 108 GLU A C 1
ATOM 737 O O . GLU A 1 108 ? 11.687 -5.846 8.229 1.00 46.06 108 GLU A O 1
ATOM 742 N N . TRP A 1 109 ? 12.386 -7.778 9.116 1.00 47.62 109 TRP A N 1
ATOM 743 C CA . TRP A 1 109 ? 11.205 -8.027 9.956 1.00 47.62 109 TRP A CA 1
ATOM 744 C C . TRP A 1 109 ? 11.331 -7.278 11.285 1.00 47.62 109 TRP A C 1
ATOM 746 O O . TRP A 1 109 ? 11.814 -7.821 12.281 1.00 47.62 109 TRP A O 1
ATOM 756 N N . GLY A 1 110 ? 10.902 -6.023 11.313 1.00 42.34 110 GLY A N 1
ATOM 757 C CA . GLY A 1 110 ? 10.799 -5.226 12.533 1.00 42.34 110 GLY A CA 1
ATOM 758 C C . GLY A 1 110 ? 9.757 -4.118 12.381 1.00 42.34 110 GLY A C 1
ATOM 759 O O . G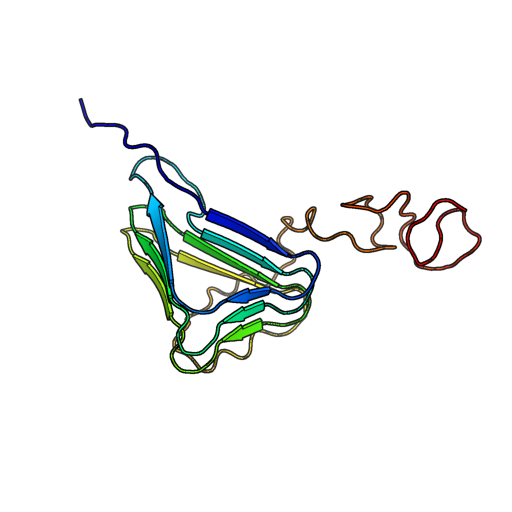LY A 1 110 ? 9.363 -3.818 11.256 1.00 42.34 110 GLY A O 1
ATOM 760 N N . PRO A 1 111 ? 9.280 -3.508 13.484 1.00 45.12 111 PRO A N 1
ATOM 761 C CA . PRO A 1 111 ? 8.396 -2.353 13.409 1.00 45.12 111 PRO A CA 1
ATOM 762 C C . PRO A 1 111 ? 9.169 -1.185 12.791 1.00 45.12 111 PRO A C 1
ATOM 764 O O . PRO A 1 111 ? 9.868 -0.443 13.479 1.00 45.12 111 PRO A O 1
ATOM 767 N N . VAL A 1 112 ? 9.070 -1.038 11.476 1.00 46.66 112 VAL A N 1
ATOM 768 C CA . VAL A 1 112 ? 9.492 0.165 10.763 1.00 46.66 112 VAL A CA 1
ATOM 769 C C . VAL A 1 112 ? 8.719 1.336 11.353 1.00 46.66 112 VAL A C 1
ATOM 771 O O . VAL A 1 112 ? 7.503 1.294 11.471 1.00 46.66 112 VAL A O 1
ATOM 774 N N . THR A 1 113 ? 9.407 2.377 11.807 1.00 49.03 113 THR A N 1
ATOM 775 C CA . THR A 1 113 ? 8.827 3.527 12.525 1.00 49.03 113 THR A CA 1
ATOM 776 C C . THR A 1 113 ? 8.023 4.478 11.621 1.00 49.03 113 THR A C 1
ATOM 778 O O . THR A 1 113 ? 7.902 5.660 11.931 1.00 49.03 113 THR A O 1
ATOM 781 N N . LEU A 1 114 ? 7.496 3.997 10.489 1.00 47.69 114 LEU A N 1
ATOM 782 C CA . LEU A 1 114 ? 6.834 4.808 9.458 1.00 47.69 114 LEU A CA 1
ATOM 783 C C . LEU A 1 114 ? 5.309 4.938 9.628 1.00 47.69 114 LEU A C 1
ATOM 785 O O . LEU A 1 114 ? 4.659 5.665 8.883 1.00 47.69 114 LEU A O 1
ATOM 789 N N . TRP A 1 115 ? 4.708 4.318 10.642 1.00 53.09 115 TRP A N 1
ATOM 790 C CA . TRP A 1 115 ? 3.249 4.220 10.780 1.00 53.09 115 TRP A CA 1
ATOM 791 C C . TRP A 1 115 ? 2.612 5.311 11.649 1.00 53.09 115 TRP A C 1
ATOM 793 O O . TRP A 1 115 ? 1.602 5.073 12.297 1.00 53.09 115 TRP A O 1
ATOM 803 N N . SER A 1 116 ? 3.123 6.544 11.591 1.00 52.88 116 SER A N 1
ATOM 804 C CA . SER A 1 116 ? 2.357 7.702 12.091 1.00 52.88 116 SER A CA 1
ATOM 805 C C . SER A 1 116 ? 1.146 8.037 11.201 1.00 52.88 116 SER A C 1
ATOM 807 O O . SER A 1 116 ? 0.360 8.917 11.540 1.00 52.88 116 SER A O 1
ATOM 809 N N . PHE A 1 117 ? 1.009 7.368 10.050 1.00 57.28 117 PHE A N 1
ATOM 810 C CA . PHE A 1 117 ? -0.073 7.574 9.086 1.00 57.28 117 PHE A CA 1
ATOM 811 C C . PHE A 1 117 ? -1.302 6.690 9.314 1.00 57.28 117 PHE A C 1
ATOM 813 O O . PHE A 1 117 ? -2.334 6.954 8.701 1.00 57.28 117 PHE A O 1
ATOM 820 N N . CYS A 1 118 ? -1.209 5.672 10.175 1.00 71.88 118 CYS A N 1
ATOM 821 C CA . CYS A 1 118 ? -2.342 4.818 10.495 1.00 71.88 118 CYS A CA 1
ATOM 822 C C . CYS A 1 118 ? -2.718 4.933 11.975 1.00 71.88 118 CYS A C 1
ATOM 824 O O . CYS A 1 118 ? -2.137 4.194 12.776 1.00 71.88 118 CYS A O 1
ATOM 826 N N . PRO A 1 119 ? -3.637 5.850 12.334 1.00 73.38 119 PRO A N 1
ATOM 827 C CA . PRO A 1 119 ? -4.072 6.002 13.720 1.00 73.38 119 PRO A CA 1
ATOM 828 C C . PRO A 1 119 ? -4.571 4.668 14.280 1.00 73.38 119 PRO A C 1
ATOM 830 O O . PRO A 1 119 ? -5.303 3.943 13.595 1.00 73.38 119 PRO A O 1
ATOM 833 N N . VAL A 1 120 ? -4.121 4.314 15.482 1.00 78.25 120 VAL A N 1
ATOM 834 C CA . VAL A 1 120 ? -4.658 3.186 16.243 1.00 78.25 120 VAL A CA 1
ATOM 835 C C . VAL A 1 120 ? -5.081 3.689 17.582 1.00 78.25 120 VAL A C 1
ATOM 837 O O . VAL A 1 120 ? -4.232 3.986 18.414 1.00 78.25 120 VAL A O 1
ATOM 840 N N . CYS A 1 121 ? -6.381 3.599 17.808 1.00 83.94 121 CYS A N 1
ATOM 841 C CA . CYS A 1 121 ? -6.887 3.947 19.101 1.00 83.94 121 CYS A CA 1
ATOM 842 C C . CYS A 1 121 ? -6.313 3.011 20.170 1.00 83.94 121 CYS A C 1
ATOM 844 O O . CYS A 1 121 ? -6.401 1.781 20.055 1.00 83.94 121 CYS A O 1
ATOM 846 N N . GLY A 1 122 ? -5.710 3.607 21.190 1.00 84.19 122 GLY A N 1
ATOM 847 C CA . GLY A 1 122 ? -5.093 2.928 22.315 1.00 84.19 122 GLY A CA 1
ATOM 848 C C . GLY A 1 122 ? -3.636 2.521 22.094 1.00 84.19 122 GLY A C 1
ATOM 849 O O . GLY A 1 122 ? -3.158 1.622 22.789 1.00 84.19 122 GLY A O 1
ATOM 850 N N . ASP A 1 123 ? -2.909 3.126 21.151 1.00 83.12 123 ASP A N 1
ATOM 851 C CA . ASP A 1 123 ? -1.476 2.852 20.935 1.00 83.12 123 ASP A CA 1
ATOM 852 C C . ASP A 1 123 ? -0.523 3.820 21.668 1.00 83.12 123 ASP A C 1
ATOM 854 O O . ASP A 1 123 ? 0.712 3.678 21.622 1.00 83.12 123 ASP A O 1
ATOM 858 N N . GLY A 1 124 ? -1.098 4.779 22.389 1.00 83.88 124 GLY A N 1
ATOM 859 C CA . GLY A 1 124 ? -0.432 5.819 23.156 1.00 83.88 124 GLY A CA 1
ATOM 860 C C . GLY A 1 124 ? 0.019 7.008 22.309 1.00 83.88 124 GLY A C 1
ATOM 861 O O . GLY A 1 124 ? 0.842 7.801 22.784 1.00 83.88 124 GLY A O 1
ATOM 862 N N . ARG A 1 125 ? -0.424 7.126 21.052 1.00 83.75 125 ARG A N 1
ATOM 863 C CA . ARG A 1 125 ? -0.047 8.201 20.131 1.00 83.75 125 ARG A CA 1
ATOM 864 C C . ARG A 1 125 ? -1.261 8.712 19.368 1.00 83.75 125 ARG A C 1
ATOM 866 O O . ARG A 1 125 ? -1.788 8.039 18.507 1.00 83.75 125 ARG A O 1
ATOM 873 N N . ILE A 1 126 ? -1.566 9.992 19.557 1.00 83.19 126 ILE A N 1
ATOM 874 C CA . ILE A 1 126 ? -2.586 10.668 18.752 1.00 83.19 126 ILE A CA 1
ATOM 875 C C . ILE A 1 126 ? -2.126 10.746 17.288 1.00 83.19 126 ILE A C 1
ATOM 877 O O . ILE A 1 126 ? -1.153 11.444 16.968 1.00 83.19 126 ILE A O 1
ATOM 881 N N . GLY A 1 127 ? -2.844 10.063 16.400 1.00 79.19 127 GLY A N 1
ATOM 882 C CA . GLY A 1 127 ? -2.671 10.103 14.953 1.00 79.19 127 GLY A CA 1
ATOM 883 C C . GLY A 1 127 ? -3.971 10.426 14.210 1.00 79.19 127 GLY A C 1
ATOM 884 O O . GLY A 1 127 ? -5.076 10.265 14.716 1.00 79.19 127 GLY A O 1
ATOM 885 N N . GLY A 1 128 ? -3.851 10.851 12.949 1.00 78.06 128 GLY A N 1
ATOM 886 C CA . GLY A 1 128 ? -4.990 10.968 12.028 1.00 78.06 128 GLY A CA 1
ATOM 887 C C . GLY A 1 128 ? -6.206 11.729 12.585 1.00 78.06 128 GLY A C 1
ATOM 888 O O . GLY A 1 128 ? -6.153 12.949 12.722 1.00 78.06 128 GLY A O 1
ATOM 889 N N . THR A 1 129 ? -7.314 11.011 12.813 1.00 80.44 129 THR A N 1
ATOM 890 C CA . THR A 1 129 ? -8.609 11.552 13.276 1.00 80.44 129 THR A CA 1
ATOM 891 C C . THR A 1 129 ? -8.878 11.347 14.768 1.00 80.44 129 THR A C 1
ATOM 893 O O . THR A 1 129 ? -9.992 11.615 15.208 1.00 80.44 129 THR A O 1
ATOM 896 N N . GLU A 1 130 ? -7.916 10.839 15.531 1.00 90.19 130 GLU A N 1
ATOM 897 C CA . GLU A 1 130 ? -8.057 10.644 16.976 1.00 90.19 130 GLU A CA 1
ATOM 898 C C . GLU A 1 130 ? -8.062 11.996 17.695 1.00 90.19 130 GLU A C 1
ATOM 900 O O . GLU A 1 130 ? -7.230 12.866 17.425 1.00 90.19 130 GLU A O 1
ATOM 905 N N . GLU A 1 131 ? -9.003 12.193 18.617 1.00 92.69 131 GLU A N 1
ATOM 906 C CA . GLU A 1 131 ? -9.054 13.392 19.466 1.00 92.69 131 GLU A CA 1
ATOM 907 C C . GLU A 1 131 ? -8.242 13.210 20.757 1.00 92.69 131 GLU A C 1
ATOM 909 O O . GLU A 1 131 ? -7.802 14.185 21.372 1.00 92.69 131 GLU A O 1
ATOM 914 N N . CYS A 1 132 ? -8.026 11.957 21.149 1.00 92.38 132 CYS A N 1
ATOM 915 C CA . CYS A 1 132 ? -7.253 11.517 22.299 1.00 92.38 132 CYS A CA 1
ATOM 916 C C . CYS A 1 132 ? -6.664 10.129 22.013 1.00 92.38 132 CYS A C 1
ATOM 918 O O . CYS A 1 132 ? -7.152 9.424 21.137 1.00 92.38 132 CYS A O 1
ATOM 920 N N . ASP A 1 133 ? -5.630 9.752 22.759 1.00 91.44 133 ASP A N 1
ATOM 921 C CA . ASP A 1 133 ? -5.154 8.374 22.870 1.00 91.44 133 ASP A CA 1
ATOM 922 C C . ASP A 1 133 ? -4.404 8.256 24.202 1.00 91.44 133 ASP A C 1
ATOM 924 O O . ASP A 1 133 ? -3.440 8.992 24.445 1.00 91.44 133 ASP A O 1
ATOM 928 N N . ASP A 1 134 ? -4.863 7.380 25.088 1.00 91.38 134 ASP A N 1
ATOM 929 C CA . ASP A 1 134 ? -4.262 7.152 26.406 1.00 91.38 134 ASP A CA 1
ATOM 930 C C . ASP A 1 134 ? -3.575 5.783 26.544 1.00 91.38 134 ASP A C 1
ATOM 932 O O . ASP A 1 134 ? -3.173 5.377 27.639 1.00 91.38 134 ASP A O 1
ATOM 936 N N . GLY A 1 135 ? -3.370 5.092 25.422 1.00 90.06 135 GLY A N 1
ATOM 937 C CA . GLY A 1 135 ? -2.670 3.818 25.361 1.00 90.06 135 GLY A CA 1
ATOM 938 C C . GLY A 1 135 ? -3.524 2.601 25.692 1.00 90.06 135 GLY A C 1
ATOM 939 O O . GLY A 1 135 ? -2.954 1.535 25.955 1.00 90.06 135 GLY A O 1
ATOM 940 N N . ASN A 1 136 ? -4.856 2.725 25.714 1.00 89.56 136 ASN A N 1
ATOM 941 C CA . ASN A 1 136 ? -5.754 1.583 25.827 1.00 89.56 136 ASN A CA 1
ATOM 942 C C . ASN A 1 136 ? -7.141 1.825 25.164 1.00 89.56 136 ASN A C 1
ATOM 944 O O . ASN A 1 136 ? -7.331 2.808 24.464 1.00 89.56 136 ASN A O 1
ATOM 948 N N . LEU A 1 137 ? -8.076 0.871 25.292 1.00 91.31 137 LEU A N 1
ATOM 949 C CA . LEU A 1 137 ? -9.426 0.912 24.688 1.00 91.31 137 LEU A CA 1
ATOM 950 C C . LEU A 1 137 ? -10.544 0.813 25.748 1.00 91.31 137 LEU A C 1
ATOM 952 O O . LEU A 1 137 ? -11.600 0.226 25.494 1.00 91.31 137 LEU A O 1
ATOM 956 N N . VAL A 1 138 ? -10.285 1.255 26.976 1.00 92.12 138 VAL A N 1
ATOM 957 C CA . VAL A 1 138 ? -11.220 1.158 28.101 1.00 92.12 138 VAL A CA 1
ATOM 958 C C . VAL A 1 138 ? -11.981 2.468 28.223 1.00 92.12 138 VAL A C 1
ATOM 960 O O . VAL A 1 138 ? -11.416 3.462 28.630 1.00 92.12 138 VAL A O 1
ATOM 963 N N . ASP A 1 139 ? -13.285 2.448 27.955 1.00 94.44 139 ASP A N 1
ATOM 964 C CA . ASP A 1 139 ? -14.120 3.636 28.165 1.00 94.44 139 ASP A CA 1
ATOM 965 C C . ASP A 1 139 ? -14.096 4.101 29.643 1.00 94.44 139 ASP A C 1
ATOM 967 O O . ASP A 1 139 ? -14.077 3.284 30.578 1.00 94.44 139 ASP A O 1
ATOM 971 N N . GLY A 1 140 ? -14.211 5.409 29.871 1.00 91.94 140 GLY A N 1
ATOM 972 C CA . GLY A 1 140 ? -14.332 6.028 31.193 1.00 91.94 140 GLY A CA 1
ATOM 973 C C . GLY A 1 140 ? -13.024 6.493 31.843 1.00 91.94 140 GLY A C 1
ATOM 974 O O . GLY A 1 140 ? -13.047 6.852 33.027 1.00 91.94 140 GLY A O 1
ATOM 975 N N . ASP A 1 141 ? -11.896 6.480 31.136 1.00 91.50 141 ASP A N 1
ATOM 976 C CA . ASP A 1 141 ? -10.589 6.980 31.591 1.00 91.50 141 ASP A CA 1
ATOM 977 C C . ASP A 1 141 ? -10.180 8.324 30.954 1.00 91.50 141 ASP A C 1
ATOM 979 O O . ASP A 1 141 ? -9.127 8.877 31.291 1.00 91.50 141 ASP A O 1
ATOM 983 N N . GLY A 1 142 ? -11.074 8.923 30.161 1.00 91.06 142 GLY A N 1
ATOM 984 C CA . GLY A 1 142 ? -10.875 10.219 29.513 1.00 91.06 142 GLY A CA 1
ATOM 985 C C . GLY A 1 142 ? -10.584 10.123 28.018 1.00 91.06 142 GLY A C 1
ATOM 986 O O . GLY A 1 142 ? -10.521 11.169 27.364 1.00 91.06 142 GLY A O 1
ATOM 987 N N . CYS A 1 143 ? -10.458 8.911 27.473 1.00 96.38 143 CYS A N 1
ATOM 988 C CA . CYS A 1 143 ? -10.467 8.663 26.043 1.00 96.38 143 CYS A CA 1
ATOM 989 C C . CYS A 1 143 ? -11.362 7.468 25.708 1.00 96.38 143 CYS A C 1
ATOM 991 O O . CYS A 1 143 ? -11.195 6.379 26.240 1.00 96.38 143 CYS A O 1
ATOM 993 N N . SER A 1 144 ? -12.339 7.648 24.818 1.00 94.69 144 SER A N 1
ATOM 994 C CA . SER A 1 144 ? -13.233 6.541 24.479 1.00 94.69 144 SER A CA 1
ATOM 995 C C . SER A 1 144 ? -12.504 5.448 23.693 1.00 94.69 144 SER A C 1
ATOM 997 O O . SER A 1 144 ? -11.520 5.706 23.001 1.00 94.69 144 SER A O 1
ATOM 999 N N . SER A 1 145 ? -13.063 4.237 23.661 1.00 91.44 145 SER A N 1
ATOM 1000 C CA . SER A 1 145 ? -12.597 3.134 22.799 1.00 91.44 145 SER A CA 1
ATOM 1001 C C . SER A 1 145 ? -12.645 3.431 21.290 1.00 91.44 145 SER A C 1
ATOM 1003 O O . SER A 1 145 ? -12.176 2.633 20.475 1.00 91.44 145 SER A O 1
ATOM 1005 N N . THR A 1 146 ? -13.210 4.575 20.894 1.00 90.19 146 THR A N 1
ATOM 1006 C CA . THR A 1 146 ? -13.183 5.099 19.522 1.00 90.19 146 THR A CA 1
ATOM 1007 C C . THR A 1 146 ? -12.311 6.351 19.379 1.00 90.19 146 THR A C 1
ATOM 1009 O O . THR A 1 146 ? -12.416 7.041 18.368 1.00 90.19 146 THR A O 1
ATOM 1012 N N . CYS A 1 147 ? -11.492 6.664 20.384 1.00 91.56 147 CYS A N 1
ATOM 1013 C CA . CYS A 1 147 ? -10.570 7.796 20.454 1.00 91.56 147 CYS A CA 1
ATOM 1014 C C . CYS A 1 147 ? -11.224 9.161 20.249 1.00 91.56 147 CYS A C 1
ATOM 1016 O O . CYS A 1 147 ? -10.719 10.035 19.538 1.00 91.56 147 CYS A O 1
ATOM 1018 N N . LEU A 1 148 ? -12.372 9.327 20.907 1.00 94.38 148 LEU A N 1
ATOM 1019 C CA . LEU A 1 148 ? -13.034 10.610 21.104 1.00 94.38 148 LEU A CA 1
ATOM 1020 C C . LEU A 1 148 ? -12.881 11.027 22.564 1.00 94.38 148 LEU A C 1
ATOM 1022 O O . LEU A 1 148 ? -12.895 10.176 23.456 1.00 94.38 148 LEU A O 1
ATOM 1026 N N . ILE A 1 149 ? -12.766 12.331 22.806 1.00 93.62 149 ILE A N 1
ATOM 1027 C CA . ILE A 1 149 ? -12.726 12.851 24.176 1.00 93.62 149 ILE A CA 1
ATOM 1028 C C . ILE A 1 149 ? -14.092 12.609 24.835 1.00 93.62 149 ILE A C 1
ATOM 1030 O O . ILE A 1 149 ? -15.130 12.950 24.261 1.00 93.62 149 ILE A O 1
ATOM 1034 N N . GLU A 1 150 ? -14.077 12.028 26.036 1.00 90.25 150 GLU A N 1
ATOM 1035 C CA . GLU A 1 150 ? -15.274 11.748 26.848 1.00 90.25 150 GLU A CA 1
ATOM 1036 C C . GLU A 1 150 ? -15.780 12.950 27.665 1.00 90.25 150 GLU A C 1
ATOM 1038 O O . GLU A 1 150 ? -14.960 13.786 28.120 1.00 90.25 150 GLU A O 1
#

Foldseek 3Di:
DDDPDAFAAAAAEELAEAEAAAEDEGEGEQPDADARYEAEHAYEYEYDLRYEAEYDYANHEHEYYYAHAYYYDNNHYHYQYHPDYYYAYHYNDDDDHPDPDPDDHPPPPDPDVPPLAHDDAQCCDDHDPAPDHNNHADPPPQAHNVRDGD

pLDDT: mean 76.17, std 16.35, range [39.72, 96.38]